Protein AF-A0A526YCD0-F1 (afdb_monomer)

Secondary structure (DSSP, 8-state):
--HHHHHHHSHHHHHHHHHHHHHHHTPPBPTTS-BSTT-HHHHHHHHHHHHHHHHHHHHHHHHHHTT---THHHHHHHHHHHHHHHHHHS-SS-HIIIIIHHHHHHHTT-

Radius of gyration: 20.34 Å; Cα contacts (8 Å, |Δi|>4): 49; chains: 1; bounding box: 52×14×47 Å

Structure (mmCIF, N/CA/C/O backbone):
data_AF-A0A526YCD0-F1
#
_entry.id   AF-A0A526YCD0-F1
#
loop_
_atom_site.group_PDB
_atom_site.id
_atom_site.type_symbol
_atom_site.label_atom_id
_atom_site.label_alt_id
_atom_site.label_comp_id
_atom_site.label_asym_id
_atom_site.label_entity_id
_atom_site.label_seq_id
_atom_site.pdbx_PDB_ins_code
_atom_site.Cartn_x
_atom_site.Cartn_y
_atom_site.Cartn_z
_atom_site.occupancy
_atom_site.B_iso_or_equiv
_atom_site.auth_seq_id
_atom_site.auth_comp_id
_atom_site.auth_asym_id
_atom_site.auth_atom_id
_atom_site.pdbx_PDB_model_num
ATOM 1 N N . MET A 1 1 ? -30.555 -1.641 -24.059 1.00 59.88 1 MET A N 1
ATOM 2 C CA . MET A 1 1 ? -29.552 -1.233 -23.048 1.00 59.88 1 MET A CA 1
ATOM 3 C C . MET A 1 1 ? -28.450 -0.464 -23.779 1.00 59.88 1 MET A C 1
ATOM 5 O O . MET A 1 1 ? -27.642 -1.093 -24.446 1.00 59.88 1 MET A O 1
ATOM 9 N N . SER A 1 2 ? -28.485 0.875 -23.798 1.00 79.31 2 SER A N 1
ATOM 10 C CA . SER A 1 2 ? -27.582 1.683 -24.644 1.00 79.31 2 SER A CA 1
ATOM 11 C C . SER A 1 2 ? -26.102 1.481 -24.304 1.00 79.31 2 SER A C 1
ATOM 13 O O . SER A 1 2 ? -25.752 1.345 -23.133 1.00 79.31 2 SER A O 1
ATOM 15 N N . ILE A 1 3 ? -25.235 1.551 -25.321 1.00 75.56 3 ILE A N 1
ATOM 16 C CA . ILE A 1 3 ? -23.761 1.509 -25.216 1.00 75.56 3 ILE A CA 1
ATOM 17 C C . ILE A 1 3 ? -23.220 2.450 -24.128 1.00 75.56 3 ILE A C 1
ATOM 19 O O . ILE A 1 3 ? -22.301 2.087 -23.400 1.00 75.56 3 ILE A O 1
ATOM 23 N N . LEU A 1 4 ? -23.851 3.611 -23.935 1.00 77.62 4 LEU A N 1
ATOM 24 C CA . LEU A 1 4 ? -23.495 4.582 -22.896 1.00 77.62 4 LEU A CA 1
ATOM 25 C C . LEU A 1 4 ? -23.686 4.054 -21.461 1.00 77.62 4 LEU A C 1
ATOM 27 O O . LEU A 1 4 ? -22.906 4.404 -20.580 1.00 77.62 4 LEU A O 1
ATOM 31 N N . ASN A 1 5 ? -24.664 3.173 -21.225 1.00 76.81 5 ASN A N 1
ATOM 32 C CA . ASN A 1 5 ? -24.905 2.565 -19.910 1.00 76.81 5 ASN A CA 1
ATOM 33 C C . ASN A 1 5 ? -23.926 1.423 -19.613 1.00 76.81 5 ASN A C 1
ATOM 35 O O . ASN A 1 5 ? -23.604 1.155 -18.460 1.00 76.81 5 ASN A O 1
ATOM 39 N N . ILE A 1 6 ? -23.437 0.751 -20.656 1.00 76.88 6 ILE A N 1
ATOM 40 C CA . ILE A 1 6 ? -22.364 -0.240 -20.535 1.00 76.88 6 ILE A CA 1
ATOM 41 C C . ILE A 1 6 ? -21.037 0.465 -20.267 1.00 76.88 6 ILE A C 1
ATOM 43 O O . ILE A 1 6 ? -20.367 0.138 -19.290 1.00 76.88 6 ILE A O 1
ATOM 47 N N . LEU A 1 7 ? -20.718 1.502 -21.047 1.00 77.88 7 LEU A N 1
ATOM 48 C CA . LEU A 1 7 ? -19.505 2.298 -20.869 1.00 77.88 7 LEU A CA 1
ATOM 49 C C . LEU A 1 7 ? -19.457 2.954 -19.484 1.00 77.88 7 LEU A C 1
ATOM 51 O O . LEU A 1 7 ? -18.397 3.026 -18.866 1.00 77.88 7 LEU A O 1
ATOM 55 N N . SER A 1 8 ? -20.609 3.400 -18.968 1.00 79.94 8 SER A N 1
ATOM 56 C CA . SER A 1 8 ? -20.691 4.023 -17.650 1.00 79.94 8 SER A CA 1
ATOM 57 C C . SER A 1 8 ? -20.545 3.039 -16.485 1.00 79.94 8 SER A C 1
ATOM 59 O O . SER A 1 8 ? -20.037 3.434 -15.436 1.00 79.94 8 SER A O 1
ATOM 61 N N . ARG A 1 9 ? -20.914 1.765 -16.674 1.00 84.25 9 ARG A N 1
ATOM 62 C CA . ARG A 1 9 ? -20.676 0.688 -15.698 1.00 84.25 9 ARG A CA 1
ATOM 63 C C . ARG A 1 9 ? -19.246 0.156 -15.735 1.00 84.25 9 ARG A C 1
ATOM 65 O O . ARG A 1 9 ? -18.753 -0.289 -14.706 1.00 84.25 9 ARG A O 1
ATOM 72 N N . THR A 1 10 ? -18.565 0.222 -16.880 1.00 89.12 10 THR A N 1
ATOM 73 C CA . THR A 1 10 ? -17.198 -0.304 -17.045 1.00 89.12 10 THR A CA 1
ATOM 74 C C . THR A 1 10 ? -16.113 0.776 -17.055 1.00 89.12 10 THR A C 1
ATOM 76 O O . THR A 1 10 ? -14.980 0.486 -17.440 1.00 89.12 10 THR A O 1
ATOM 79 N N . LYS A 1 11 ? -16.417 2.013 -16.622 1.00 89.75 11 LYS A N 1
ATOM 80 C CA . LYS A 1 11 ? -15.465 3.147 -16.615 1.00 89.75 11 LYS A CA 1
ATOM 81 C C . LYS A 1 11 ? -14.132 2.805 -15.951 1.00 89.75 11 LYS A C 1
ATOM 83 O O . LYS A 1 11 ? -13.094 3.226 -16.445 1.00 89.75 11 LYS A O 1
ATOM 88 N N . LEU A 1 12 ? -14.160 2.028 -14.865 1.00 88.88 12 LEU A N 1
ATOM 89 C CA . LEU A 1 12 ? -12.957 1.642 -14.125 1.00 88.88 12 LEU A CA 1
ATOM 90 C C . LEU A 1 12 ? -12.002 0.794 -14.980 1.00 88.88 12 LEU A C 1
ATOM 92 O O . LEU A 1 12 ? -10.805 1.063 -15.009 1.00 88.88 12 LEU A O 1
ATOM 96 N N . TYR A 1 13 ? -12.532 -0.185 -15.719 1.00 90.38 13 TYR A N 1
ATOM 97 C CA . TYR A 1 13 ? -11.730 -1.040 -16.596 1.00 90.38 13 TYR A CA 1
ATOM 98 C C . TYR A 1 13 ? -11.127 -0.243 -17.754 1.00 90.38 13 TYR A C 1
ATOM 100 O O . TYR A 1 13 ? -9.947 -0.394 -18.056 1.00 90.38 13 TYR A O 1
ATOM 108 N N . TRP A 1 14 ? -11.909 0.660 -18.353 1.00 91.31 14 TRP A N 1
ATOM 109 C CA . TRP A 1 14 ? -11.412 1.565 -19.391 1.00 91.31 14 TRP A CA 1
ATOM 110 C C . TRP A 1 14 ? -10.331 2.512 -18.865 1.00 91.31 14 TRP A C 1
ATOM 112 O O . TRP A 1 14 ? -9.331 2.727 -19.544 1.00 91.31 14 TRP A O 1
ATOM 122 N N . GLY A 1 15 ? -10.493 3.026 -17.643 1.00 91.88 15 GLY A N 1
ATOM 123 C CA . GLY A 1 15 ? -9.485 3.847 -16.974 1.00 91.88 15 GLY A CA 1
ATOM 124 C C . GLY A 1 15 ? -8.182 3.087 -16.725 1.00 91.88 15 GLY A C 1
ATOM 125 O O . GLY A 1 15 ? -7.111 3.600 -17.035 1.00 91.88 15 GLY A O 1
ATOM 126 N N . LEU A 1 16 ? -8.263 1.844 -16.240 1.00 91.00 16 LEU A N 1
ATOM 127 C CA . LEU A 1 16 ? -7.087 0.999 -16.023 1.00 91.00 16 LEU A CA 1
ATOM 128 C C . LEU A 1 16 ? -6.347 0.709 -17.335 1.00 91.00 16 LEU A C 1
ATOM 130 O O . LEU A 1 16 ? -5.127 0.843 -17.388 1.00 91.00 16 LEU A O 1
ATOM 134 N N . ILE A 1 17 ? -7.080 0.362 -18.399 1.00 93.19 17 ILE A N 1
ATOM 135 C CA . ILE A 1 17 ? -6.506 0.134 -19.732 1.00 93.19 17 ILE A CA 1
ATOM 136 C C . ILE A 1 17 ? -5.826 1.406 -20.244 1.00 93.19 17 ILE A C 1
ATOM 138 O O . ILE A 1 17 ? -4.704 1.337 -20.738 1.00 93.19 17 ILE A O 1
ATOM 142 N N . ALA A 1 18 ? -6.466 2.568 -20.095 1.00 93.75 18 ALA A N 1
ATOM 143 C CA . ALA A 1 18 ? -5.893 3.840 -20.519 1.00 93.75 18 ALA A CA 1
ATOM 144 C C . ALA A 1 18 ? -4.586 4.153 -19.773 1.00 93.75 18 ALA A C 1
ATOM 146 O O . ALA A 1 18 ? -3.582 4.451 -20.414 1.00 93.75 18 ALA A O 1
ATOM 147 N N . ILE A 1 19 ? -4.567 4.026 -18.441 1.00 92.06 19 ILE A N 1
ATOM 148 C CA . ILE A 1 19 ? -3.362 4.259 -17.628 1.00 92.06 19 ILE A CA 1
ATOM 149 C C . ILE A 1 19 ? -2.253 3.273 -18.008 1.00 92.06 19 ILE A C 1
ATOM 151 O O . ILE A 1 19 ? -1.102 3.678 -18.157 1.00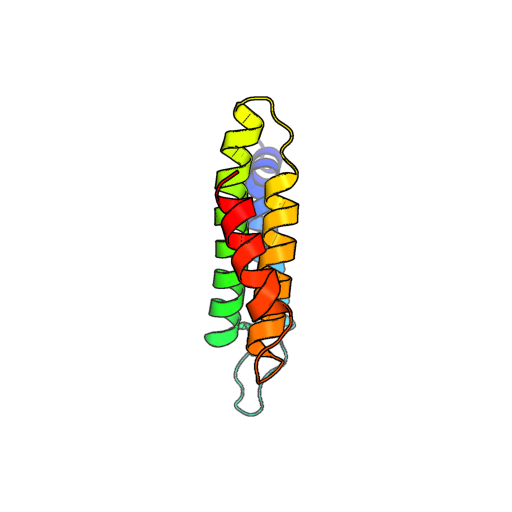 92.06 19 ILE A O 1
ATOM 155 N N . PHE A 1 20 ? -2.586 1.997 -18.211 1.00 92.69 20 PHE A N 1
ATOM 156 C CA . PHE A 1 20 ? -1.618 0.984 -18.621 1.00 92.69 20 PHE A CA 1
ATOM 157 C C . PHE A 1 20 ? -1.017 1.294 -19.998 1.00 92.69 20 PHE A C 1
ATOM 159 O O . PHE A 1 20 ? 0.200 1.264 -20.154 1.00 92.69 20 PHE A O 1
ATOM 166 N N . LEU A 1 21 ? -1.844 1.657 -20.984 1.00 94.19 21 LEU A N 1
ATOM 167 C CA . LEU A 1 21 ? -1.378 2.036 -22.320 1.00 94.19 21 LEU A CA 1
ATOM 168 C C . LEU A 1 21 ? -0.496 3.286 -22.285 1.00 94.19 21 LEU A C 1
ATOM 170 O O . LEU A 1 21 ? 0.561 3.296 -22.909 1.00 94.19 21 LEU A O 1
ATOM 174 N N . ILE A 1 22 ? -0.888 4.312 -21.527 1.00 94.25 22 ILE A N 1
ATOM 175 C CA . ILE A 1 22 ? -0.075 5.520 -21.337 1.00 94.25 22 ILE A CA 1
ATOM 176 C C . ILE A 1 22 ? 1.267 5.159 -20.689 1.00 94.25 22 ILE A C 1
ATOM 178 O O . ILE A 1 22 ? 2.305 5.631 -21.143 1.00 94.25 22 ILE A O 1
ATOM 182 N N . GLY A 1 23 ? 1.261 4.288 -19.677 1.00 91.12 23 GLY A N 1
ATOM 183 C CA . GLY A 1 23 ? 2.468 3.812 -19.007 1.00 91.12 23 GLY A CA 1
ATOM 184 C C . GLY A 1 23 ? 3.412 3.059 -19.942 1.00 91.12 23 GLY A C 1
ATOM 185 O O . GLY A 1 23 ? 4.607 3.330 -19.938 1.00 91.12 23 GLY A O 1
ATOM 186 N N . VAL A 1 24 ? 2.889 2.170 -20.792 1.00 91.69 24 VAL A N 1
ATOM 187 C CA . VAL A 1 24 ? 3.690 1.422 -21.774 1.00 91.69 24 VAL A CA 1
ATOM 188 C C . VAL A 1 24 ? 4.247 2.345 -22.856 1.00 91.69 24 VAL A C 1
ATOM 190 O O . VAL A 1 24 ? 5.441 2.288 -23.141 1.00 91.69 24 VAL A O 1
ATOM 193 N N . LEU A 1 25 ? 3.409 3.194 -23.454 1.00 91.62 25 LEU A N 1
ATOM 194 C CA . LEU A 1 25 ? 3.798 4.051 -24.579 1.00 91.62 25 LEU A CA 1
ATOM 195 C C . LEU A 1 25 ? 4.707 5.209 -24.153 1.00 91.62 25 LEU A C 1
ATOM 197 O O . LEU A 1 25 ? 5.602 5.591 -24.900 1.00 91.62 25 LEU A O 1
ATOM 201 N N . GLY A 1 26 ? 4.484 5.763 -22.960 1.00 89.50 26 GLY A N 1
ATOM 202 C CA . GLY A 1 26 ? 5.279 6.853 -22.395 1.00 89.50 26 GLY A CA 1
ATOM 203 C C . GLY A 1 26 ? 6.524 6.395 -21.635 1.00 89.50 26 GLY A C 1
ATOM 204 O O . GLY A 1 26 ? 7.266 7.239 -21.133 1.00 89.50 26 GLY A O 1
ATOM 205 N N . SER A 1 27 ? 6.759 5.084 -21.505 1.00 90.25 27 SER A N 1
ATOM 206 C CA . SER A 1 27 ? 7.891 4.579 -20.728 1.00 90.25 27 SER A CA 1
ATOM 207 C C . SER A 1 27 ? 9.229 4.848 -21.421 1.00 90.25 27 SER A C 1
ATOM 209 O O . SER A 1 27 ? 9.371 4.547 -22.610 1.00 90.25 27 SER A O 1
ATOM 211 N N . PRO A 1 28 ? 10.253 5.318 -20.685 1.00 86.56 28 PRO A N 1
ATOM 212 C CA . PRO A 1 28 ? 11.608 5.349 -21.204 1.00 86.56 28 PRO A CA 1
ATOM 213 C C . PRO A 1 28 ? 12.116 3.933 -21.505 1.00 86.56 28 PRO A C 1
ATOM 215 O O . PRO A 1 28 ? 11.834 2.960 -20.797 1.00 86.56 28 PRO A O 1
ATOM 218 N N . ILE A 1 29 ? 12.903 3.830 -22.572 1.00 88.88 29 ILE A N 1
ATOM 219 C CA . ILE A 1 29 ? 13.518 2.579 -23.004 1.00 88.88 29 ILE A CA 1
ATOM 220 C C . ILE A 1 29 ? 14.900 2.481 -22.354 1.00 88.88 29 ILE A C 1
ATOM 222 O O . ILE A 1 29 ? 15.700 3.414 -22.405 1.00 88.88 29 ILE A O 1
ATOM 226 N N . SER A 1 30 ? 15.185 1.345 -21.721 1.00 85.69 30 SER A N 1
ATOM 227 C CA . SER A 1 30 ? 16.503 1.055 -21.156 1.00 85.69 30 SER A CA 1
ATOM 228 C C . SER A 1 30 ? 17.559 0.939 -22.263 1.00 85.69 30 SER A C 1
ATOM 230 O O . SER A 1 30 ? 17.239 0.593 -23.396 1.00 85.69 30 SER A O 1
ATOM 232 N N . SER A 1 31 ? 18.845 1.106 -21.935 1.00 80.12 31 SER A N 1
ATOM 233 C CA . SER A 1 31 ? 19.965 0.970 -22.888 1.00 80.12 31 SER A CA 1
ATOM 234 C C . SER A 1 31 ? 20.006 -0.375 -23.638 1.00 80.12 31 SER A C 1
ATOM 236 O O . SER A 1 31 ? 20.692 -0.483 -24.649 1.00 80.12 31 SER A O 1
ATOM 238 N N . LYS A 1 32 ? 19.290 -1.398 -23.151 1.00 81.38 32 LYS A N 1
ATOM 239 C CA . LYS A 1 32 ? 19.143 -2.720 -23.784 1.00 81.38 32 LYS A CA 1
ATOM 240 C C . LYS A 1 32 ? 17.910 -2.846 -24.698 1.00 81.38 32 LYS A C 1
ATOM 242 O O . LYS A 1 32 ? 17.614 -3.945 -25.146 1.00 81.38 32 LYS A O 1
ATOM 247 N N . GLY A 1 33 ? 17.167 -1.763 -24.936 1.00 82.38 33 GLY A N 1
ATOM 248 C CA . GLY A 1 33 ? 15.942 -1.765 -25.749 1.00 82.38 33 GLY A CA 1
ATOM 249 C C . GLY A 1 33 ? 14.671 -2.199 -25.006 1.00 82.38 33 GLY A C 1
ATOM 250 O O . GLY A 1 33 ? 13.604 -2.264 -25.609 1.00 82.38 33 GLY A O 1
ATOM 251 N N . ASN A 1 34 ? 14.752 -2.472 -23.700 1.00 85.00 34 ASN A N 1
ATOM 252 C CA . ASN A 1 34 ? 13.613 -2.945 -22.910 1.00 85.00 34 ASN A CA 1
ATOM 253 C C . ASN A 1 34 ? 12.791 -1.784 -22.340 1.00 85.00 34 ASN A C 1
ATOM 255 O O . ASN A 1 34 ? 13.350 -0.828 -21.800 1.00 85.00 34 ASN A O 1
ATOM 259 N N . ASN A 1 35 ? 11.467 -1.908 -22.398 1.00 87.75 35 ASN A N 1
ATOM 260 C CA . ASN A 1 35 ? 10.532 -0.967 -21.787 1.00 87.75 35 ASN A CA 1
ATOM 261 C C . ASN A 1 35 ? 10.597 -1.070 -20.251 1.00 87.75 35 ASN A C 1
ATOM 263 O O . ASN A 1 35 ? 10.385 -2.147 -19.692 1.00 87.75 35 ASN A O 1
ATOM 267 N N . ILE A 1 36 ? 10.905 0.038 -19.568 1.00 89.06 36 ILE A N 1
ATOM 268 C CA . ILE A 1 36 ? 11.116 0.044 -18.112 1.00 89.06 36 ILE A CA 1
ATOM 269 C C . ILE A 1 36 ? 9.803 -0.205 -17.358 1.00 89.06 36 ILE A C 1
ATOM 271 O O . ILE A 1 36 ? 9.803 -0.909 -16.349 1.00 89.06 36 ILE A O 1
ATOM 275 N N . PHE A 1 37 ? 8.676 0.293 -17.871 1.00 89.69 37 PHE A N 1
ATOM 276 C CA . PHE A 1 37 ? 7.357 0.096 -17.270 1.00 89.69 37 PHE A CA 1
ATOM 277 C C . PHE A 1 37 ? 6.949 -1.383 -17.257 1.00 89.69 37 PHE A C 1
ATOM 279 O O . PHE A 1 37 ? 6.412 -1.868 -16.262 1.00 89.69 37 PHE A O 1
ATOM 286 N N . LEU A 1 38 ? 7.262 -2.120 -18.327 1.00 91.38 38 LEU A N 1
ATOM 287 C CA . LEU A 1 38 ? 6.994 -3.561 -18.437 1.00 91.38 38 LEU A CA 1
ATOM 288 C C . LEU A 1 38 ? 8.070 -4.446 -17.786 1.00 91.38 38 LEU A C 1
ATOM 290 O O . LEU A 1 38 ? 7.993 -5.671 -17.872 1.00 91.38 38 LEU A O 1
ATOM 294 N N . SER A 1 39 ? 9.078 -3.857 -17.139 1.00 92.94 39 SER A N 1
ATOM 295 C CA . SER A 1 39 ? 10.076 -4.623 -16.395 1.00 92.94 39 SER A CA 1
ATOM 296 C C . SER A 1 39 ? 9.413 -5.435 -15.283 1.00 92.94 39 SER A C 1
ATOM 298 O O . SER A 1 39 ? 8.556 -4.929 -14.558 1.00 92.94 39 SER A O 1
ATOM 300 N N . TYR A 1 40 ? 9.862 -6.680 -15.100 1.00 91.06 40 TYR A N 1
ATOM 301 C CA . TYR A 1 40 ? 9.348 -7.573 -14.058 1.00 91.06 40 TYR A CA 1
ATOM 302 C C . TYR A 1 40 ? 9.424 -6.946 -12.659 1.00 91.06 40 TYR A C 1
ATOM 304 O O . TYR A 1 40 ? 8.479 -7.065 -11.885 1.00 91.06 40 TYR A O 1
ATOM 312 N N . GLY A 1 41 ? 10.512 -6.227 -12.356 1.00 92.19 41 GLY A N 1
ATOM 313 C CA . GLY A 1 41 ? 10.659 -5.515 -11.084 1.00 92.19 41 GLY A CA 1
ATOM 314 C C . GLY A 1 41 ? 9.582 -4.447 -10.894 1.00 92.19 41 GLY A C 1
ATOM 315 O O . GLY A 1 41 ? 8.871 -4.471 -9.898 1.00 92.19 41 GLY A O 1
ATOM 316 N N . ASN A 1 42 ? 9.384 -3.590 -11.900 1.00 91.94 42 ASN A N 1
ATOM 317 C CA . ASN A 1 42 ? 8.380 -2.527 -11.843 1.00 91.94 42 ASN A CA 1
ATOM 318 C C . ASN A 1 42 ? 6.956 -3.089 -11.720 1.00 91.94 42 ASN A C 1
ATOM 320 O O . ASN A 1 42 ? 6.170 -2.617 -10.905 1.00 91.94 42 ASN A O 1
ATOM 324 N N . LEU A 1 43 ? 6.626 -4.130 -12.491 1.00 92.81 43 LEU A N 1
ATOM 325 C CA . LEU A 1 43 ? 5.307 -4.754 -12.418 1.00 92.81 43 LEU A CA 1
ATOM 326 C C . LEU A 1 43 ? 5.063 -5.403 -11.047 1.00 92.81 43 LEU A C 1
ATOM 328 O O . LEU A 1 43 ? 3.974 -5.264 -10.492 1.00 92.81 43 LEU A O 1
ATOM 332 N N . LEU A 1 44 ? 6.072 -6.067 -10.474 1.00 95.44 44 LEU A N 1
ATOM 333 C CA . LEU A 1 44 ? 5.986 -6.594 -9.112 1.00 95.44 44 LEU A CA 1
ATOM 334 C C . LEU A 1 44 ? 5.820 -5.491 -8.069 1.00 95.44 44 LEU A C 1
ATOM 336 O O . LEU A 1 44 ? 5.043 -5.669 -7.135 1.00 95.44 44 LEU A O 1
ATOM 340 N N . ASP A 1 45 ? 6.517 -4.368 -8.210 1.00 93.81 45 ASP A N 1
ATOM 341 C CA . ASP A 1 45 ? 6.418 -3.261 -7.261 1.00 93.81 45 ASP A CA 1
ATOM 342 C C . ASP A 1 45 ? 5.028 -2.612 -7.305 1.00 93.81 45 ASP A C 1
ATOM 344 O O . ASP A 1 45 ? 4.424 -2.386 -6.254 1.00 93.81 45 ASP A O 1
ATOM 348 N N . VAL A 1 46 ? 4.446 -2.447 -8.501 1.00 92.88 46 VAL A N 1
ATOM 349 C CA . VAL A 1 46 ? 3.044 -2.024 -8.664 1.00 92.88 46 VAL A CA 1
ATOM 350 C C . VAL A 1 46 ? 2.088 -3.019 -8.001 1.00 92.88 46 VAL A C 1
ATOM 352 O O . VAL A 1 46 ? 1.210 -2.617 -7.236 1.00 92.88 46 VAL A O 1
ATOM 355 N N . LEU A 1 47 ? 2.260 -4.323 -8.245 1.00 93.56 47 LEU A N 1
ATOM 356 C CA . LEU A 1 47 ? 1.418 -5.357 -7.634 1.00 93.56 47 LEU A CA 1
ATOM 357 C C . LEU A 1 47 ? 1.536 -5.368 -6.104 1.00 93.56 47 LEU A C 1
ATOM 359 O O . LEU A 1 47 ? 0.523 -5.493 -5.418 1.00 93.56 47 LEU A O 1
ATOM 363 N N . ARG A 1 48 ? 2.740 -5.187 -5.550 1.00 93.62 48 ARG A N 1
ATOM 364 C CA . ARG A 1 48 ? 2.971 -5.086 -4.098 1.00 93.62 48 ARG A CA 1
ATOM 365 C C . ARG A 1 48 ? 2.285 -3.865 -3.494 1.00 93.62 48 ARG A C 1
ATOM 367 O O . ARG A 1 48 ? 1.658 -3.978 -2.437 1.00 93.62 48 ARG A O 1
ATOM 374 N N . GLN A 1 49 ? 2.363 -2.718 -4.166 1.00 91.38 49 GLN A N 1
ATOM 375 C CA . GLN A 1 49 ? 1.712 -1.492 -3.716 1.00 91.38 49 GLN A CA 1
ATOM 376 C C . GLN A 1 49 ? 0.188 -1.660 -3.691 1.00 91.38 49 GLN A C 1
ATOM 378 O O . GLN A 1 49 ? -0.443 -1.410 -2.664 1.00 91.38 49 GLN A O 1
ATOM 383 N N . VAL A 1 50 ? -0.398 -2.173 -4.779 1.00 92.38 50 VAL A N 1
ATOM 384 C CA . VAL A 1 50 ? -1.845 -2.429 -4.865 1.00 92.38 50 VAL A CA 1
ATOM 385 C C . VAL A 1 50 ? -2.286 -3.489 -3.855 1.00 92.38 50 VAL A C 1
ATOM 387 O O . VAL A 1 50 ? -3.318 -3.315 -3.211 1.00 92.38 50 VAL A O 1
ATOM 390 N N . SER A 1 51 ? -1.505 -4.555 -3.661 1.00 94.62 51 SER A N 1
ATOM 391 C CA . SER A 1 51 ? -1.796 -5.600 -2.672 1.00 94.62 51 SER A CA 1
ATOM 392 C C . SER A 1 51 ? -1.852 -5.039 -1.253 1.00 94.62 51 SER A C 1
ATOM 394 O O . SER A 1 51 ? -2.752 -5.392 -0.494 1.00 94.62 51 SER A O 1
ATOM 396 N N . THR A 1 52 ? -0.920 -4.153 -0.894 1.00 90.88 52 THR A N 1
ATOM 397 C CA . THR A 1 52 ? -0.896 -3.518 0.432 1.00 90.88 52 THR A CA 1
ATOM 398 C C . THR A 1 52 ? -2.144 -2.665 0.643 1.00 90.88 52 THR A C 1
ATOM 400 O O . THR A 1 52 ? -2.850 -2.835 1.635 1.00 90.88 52 THR A O 1
ATOM 403 N N . THR A 1 53 ? -2.478 -1.798 -0.318 1.00 90.81 53 THR A N 1
ATOM 404 C CA . THR A 1 53 ? -3.691 -0.970 -0.245 1.00 90.81 53 THR A CA 1
ATOM 405 C C . THR A 1 53 ? -4.962 -1.818 -0.208 1.00 90.81 53 THR A C 1
ATOM 407 O O . THR A 1 53 ? -5.864 -1.522 0.572 1.00 90.81 53 THR A O 1
ATOM 410 N N . GLY A 1 54 ? -5.035 -2.885 -1.008 1.00 91.19 54 GLY A N 1
ATOM 411 C CA . GLY A 1 54 ? -6.172 -3.803 -1.033 1.00 91.19 54 GLY A CA 1
ATOM 412 C C . GLY A 1 54 ? -6.384 -4.499 0.309 1.00 91.19 54 GLY A C 1
ATOM 413 O O . GLY A 1 54 ? -7.498 -4.497 0.825 1.00 91.19 54 GLY A O 1
ATOM 414 N N . LEU A 1 55 ? -5.315 -5.019 0.919 1.00 91.06 55 LEU A N 1
ATOM 415 C CA . LEU A 1 55 ? -5.378 -5.671 2.229 1.00 91.06 55 LEU A CA 1
ATOM 416 C C . LEU A 1 55 ? -5.902 -4.702 3.300 1.00 91.06 55 LEU A C 1
ATOM 418 O O . LEU A 1 55 ? -6.845 -5.027 4.020 1.00 91.06 55 LEU A O 1
ATOM 422 N N . ILE A 1 56 ? -5.383 -3.474 3.343 1.00 89.44 56 ILE A N 1
ATOM 423 C CA . ILE A 1 56 ? -5.840 -2.451 4.296 1.00 89.44 56 ILE A CA 1
ATOM 424 C C . ILE A 1 56 ? -7.304 -2.066 4.035 1.00 89.44 56 ILE A C 1
ATOM 426 O O . ILE A 1 56 ? -8.098 -1.982 4.972 1.00 89.44 56 ILE A O 1
ATOM 430 N N . ALA A 1 57 ? -7.699 -1.891 2.770 1.00 89.75 57 ALA A N 1
ATOM 431 C CA . ALA A 1 57 ? -9.076 -1.571 2.397 1.00 89.75 57 ALA A CA 1
ATOM 432 C C . ALA A 1 57 ? -10.075 -2.656 2.830 1.00 89.75 57 ALA A C 1
ATOM 434 O O . ALA A 1 57 ? -11.176 -2.325 3.279 1.00 89.75 57 ALA A O 1
ATOM 435 N N . THR A 1 58 ? -9.700 -3.939 2.760 1.00 90.06 58 THR A N 1
ATOM 436 C CA . THR A 1 58 ? -10.559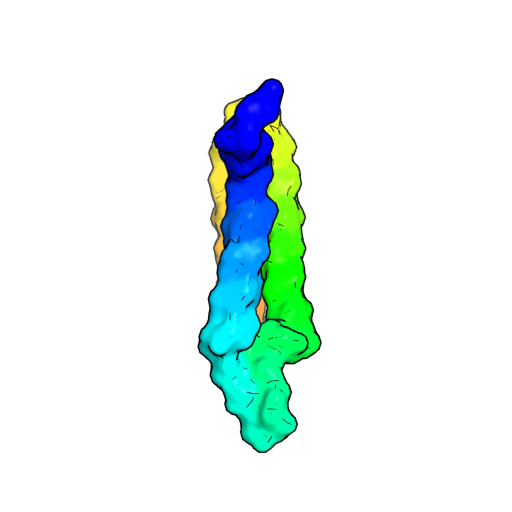 -5.024 3.268 1.00 90.06 58 THR A CA 1
ATOM 437 C C . THR A 1 58 ? -10.782 -4.923 4.779 1.00 90.06 58 THR A C 1
ATOM 439 O O . THR A 1 58 ? -11.922 -5.049 5.223 1.00 90.06 58 THR A O 1
ATOM 442 N N . GLY A 1 59 ? -9.743 -4.597 5.558 1.00 87.75 59 GLY A N 1
ATOM 443 C CA . GLY A 1 59 ? -9.863 -4.355 7.000 1.00 87.75 59 GLY A CA 1
ATOM 444 C C . GLY A 1 59 ? -10.743 -3.144 7.321 1.00 87.75 59 GLY A C 1
ATOM 445 O O . GLY A 1 59 ? -11.684 -3.254 8.103 1.00 87.75 59 GLY A O 1
ATOM 446 N N . MET A 1 60 ? -10.516 -2.012 6.644 1.00 89.44 60 MET A N 1
ATOM 447 C CA . MET A 1 60 ? -11.330 -0.798 6.821 1.00 89.44 60 MET A CA 1
ATOM 448 C C . MET A 1 60 ? -12.809 -1.022 6.467 1.00 89.44 60 MET A C 1
ATOM 450 O O . MET A 1 60 ? -13.688 -0.428 7.086 1.00 89.44 60 MET A O 1
ATOM 454 N N . THR A 1 61 ? -13.106 -1.913 5.516 1.00 90.12 61 THR A N 1
ATOM 455 C CA . THR A 1 61 ? -14.490 -2.253 5.146 1.00 90.12 61 THR A CA 1
ATOM 456 C C . THR A 1 61 ? -15.250 -2.881 6.317 1.00 90.12 61 THR A C 1
ATOM 458 O O . THR A 1 61 ? -16.399 -2.512 6.557 1.00 90.12 61 THR A O 1
ATOM 461 N N . ALA A 1 62 ? -14.617 -3.784 7.076 1.00 86.38 62 ALA A N 1
ATOM 462 C CA . ALA A 1 62 ? -15.242 -4.404 8.244 1.00 86.38 62 ALA A CA 1
ATOM 463 C C . ALA A 1 62 ? -15.608 -3.362 9.312 1.00 86.38 62 ALA A C 1
ATOM 465 O O . ALA A 1 62 ? -16.695 -3.425 9.881 1.00 86.38 62 ALA A O 1
ATOM 466 N N . VAL A 1 63 ? -14.744 -2.365 9.520 1.00 87.19 63 VAL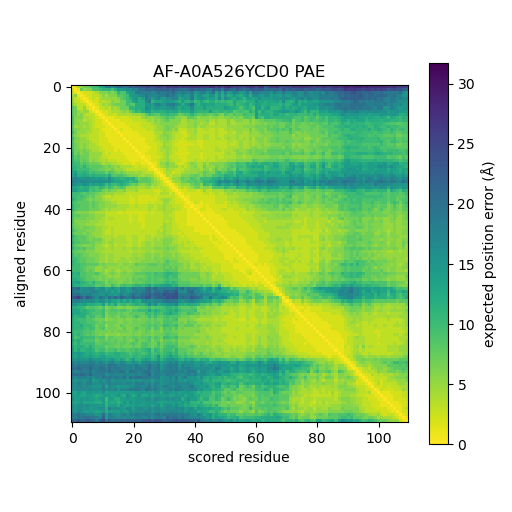 A N 1
ATOM 467 C CA . VAL A 1 63 ? -14.983 -1.285 10.484 1.00 87.19 63 VAL A CA 1
ATOM 468 C C . VAL A 1 63 ? -16.097 -0.331 10.036 1.00 87.19 63 VAL A C 1
ATOM 470 O O . VAL A 1 63 ? -16.942 0.072 10.831 1.00 87.19 63 VAL A O 1
ATOM 473 N N . ILE A 1 64 ? -16.148 0.009 8.747 1.00 89.12 64 ILE A N 1
ATOM 474 C CA . ILE A 1 64 ? -17.203 0.887 8.223 1.00 89.12 64 ILE A CA 1
ATOM 475 C C . ILE A 1 64 ? -18.582 0.230 8.386 1.00 89.12 64 ILE A C 1
ATOM 477 O O . ILE A 1 64 ? -19.550 0.899 8.745 1.00 89.12 64 ILE A O 1
ATOM 481 N N . ILE A 1 65 ? -18.681 -1.086 8.166 1.00 90.81 65 ILE A N 1
ATOM 482 C CA . ILE A 1 65 ? -19.946 -1.827 8.297 1.00 90.81 65 ILE A CA 1
ATOM 483 C C . ILE A 1 65 ? -20.429 -1.879 9.756 1.00 90.81 65 ILE A C 1
ATOM 485 O O . ILE A 1 65 ? -21.637 -1.879 9.985 1.00 90.81 65 ILE A O 1
ATOM 489 N N . THR A 1 66 ? -19.530 -1.863 10.747 1.00 86.56 66 THR A N 1
ATOM 490 C CA . THR A 1 66 ? -19.911 -1.791 12.170 1.00 86.56 66 THR A CA 1
ATOM 491 C C . THR A 1 66 ? -20.333 -0.385 12.619 1.00 86.56 66 THR A C 1
ATOM 493 O O . THR A 1 66 ? -20.662 -0.191 13.788 1.00 86.56 66 THR A O 1
ATOM 496 N N . GLY A 1 67 ? -20.385 0.591 11.703 1.00 82.12 67 GLY A N 1
ATOM 497 C CA . GLY A 1 67 ? -20.797 1.970 11.982 1.00 82.12 67 GLY A CA 1
ATOM 498 C C . GLY A 1 67 ? -19.684 2.844 12.562 1.00 82.12 67 GLY A C 1
ATOM 499 O O . GLY A 1 67 ? -19.953 3.965 12.995 1.00 82.12 67 GLY A O 1
ATOM 500 N N . GLY A 1 68 ? -18.442 2.352 12.573 1.00 79.19 68 GLY A N 1
ATOM 501 C CA . GLY A 1 68 ? -17.266 3.118 12.965 1.00 79.19 68 GLY A CA 1
ATOM 502 C C . GLY A 1 68 ? -16.636 3.860 11.784 1.00 79.19 68 GLY A C 1
ATOM 503 O O . GLY A 1 68 ? -16.611 3.369 10.658 1.00 79.19 68 GLY A O 1
ATOM 504 N N . ILE A 1 69 ? -16.069 5.038 12.044 1.00 75.44 69 ILE A N 1
ATOM 505 C CA . ILE A 1 69 ? -15.123 5.707 11.137 1.00 75.44 69 ILE A CA 1
ATOM 506 C C . ILE A 1 69 ? -13.751 5.555 11.781 1.00 75.44 69 ILE A C 1
ATOM 508 O O . ILE A 1 69 ? -13.263 6.455 12.463 1.00 75.44 69 ILE A O 1
ATOM 512 N N . ASP A 1 70 ? -13.172 4.364 11.664 1.00 75.50 70 ASP A N 1
ATOM 513 C CA . ASP A 1 70 ? -11.919 4.079 12.348 1.00 75.50 70 ASP A CA 1
ATOM 514 C C . ASP A 1 70 ? -10.719 4.580 11.545 1.00 75.50 70 ASP A C 1
ATOM 516 O O . ASP A 1 70 ? -10.219 3.937 10.621 1.00 75.50 70 ASP A O 1
ATOM 520 N N . LEU A 1 71 ? -10.269 5.777 11.919 1.00 76.31 71 LEU A N 1
ATOM 521 C CA . LEU A 1 71 ? -9.042 6.391 11.419 1.00 76.31 71 LEU A CA 1
ATOM 522 C C . LEU A 1 71 ? -7.773 5.736 12.000 1.00 76.31 71 LEU A C 1
ATOM 524 O O . LEU A 1 71 ? -6.677 6.035 11.516 1.00 76.31 71 LEU A O 1
ATOM 528 N N . SER A 1 72 ? -7.887 4.848 13.000 1.00 81.69 72 SER A N 1
ATOM 529 C CA . SER A 1 72 ? -6.736 4.206 13.650 1.00 81.69 72 SER A CA 1
ATOM 530 C C . SER A 1 72 ?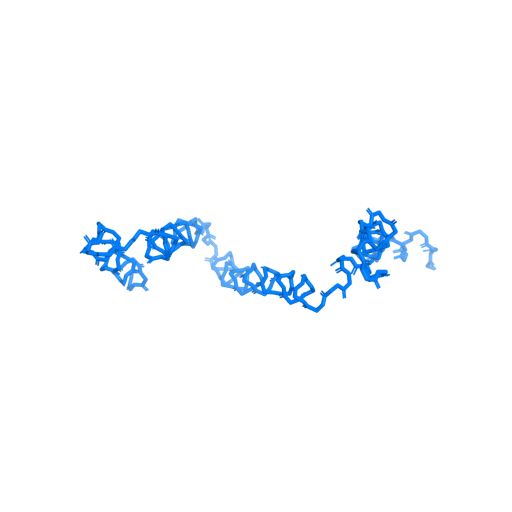 -5.957 3.285 12.706 1.00 81.69 72 SER A C 1
ATOM 532 O O . SER A 1 72 ? -4.733 3.222 12.779 1.00 81.69 72 SER A O 1
ATOM 534 N N . VAL A 1 73 ? -6.621 2.654 11.730 1.00 83.00 73 VAL A N 1
ATOM 535 C CA . VAL A 1 73 ? -5.952 1.815 10.718 1.00 83.00 73 VAL A CA 1
ATOM 536 C C . VAL A 1 73 ? -4.965 2.644 9.883 1.00 83.00 73 VAL A C 1
ATOM 538 O O . VAL A 1 73 ? -3.875 2.180 9.538 1.00 83.00 73 VAL A O 1
ATOM 541 N N . GLY A 1 74 ? -5.315 3.903 9.598 1.00 83.75 74 GLY A N 1
ATOM 542 C CA . GLY A 1 74 ? -4.453 4.837 8.875 1.00 83.75 74 GLY A CA 1
ATOM 543 C C . GLY A 1 74 ? -3.252 5.302 9.702 1.00 83.75 74 GLY A C 1
ATOM 544 O O . GLY A 1 74 ? -2.131 5.334 9.188 1.00 83.75 74 GLY A O 1
ATOM 545 N N . SER A 1 75 ? -3.455 5.623 10.985 1.00 85.12 75 SER A N 1
ATOM 546 C CA . SER A 1 75 ? -2.355 6.012 11.878 1.00 85.12 75 SER A CA 1
ATOM 547 C C . SER A 1 75 ? -1.420 4.837 12.184 1.00 85.12 75 SER A C 1
ATOM 549 O O . SER A 1 75 ? -0.203 5.025 12.188 1.00 85.12 75 SER A O 1
ATOM 551 N N . LEU A 1 76 ? -1.950 3.618 12.332 1.00 86.94 76 LEU A N 1
ATOM 552 C CA . LEU A 1 76 ? -1.159 2.395 12.478 1.00 86.94 76 LEU A CA 1
ATOM 553 C C . LEU A 1 76 ? -0.292 2.150 11.236 1.00 86.94 76 LEU A C 1
ATOM 555 O O . LEU A 1 76 ? 0.913 1.937 11.363 1.00 86.94 76 LEU A O 1
ATOM 559 N N . MET A 1 77 ? -0.863 2.256 10.029 1.00 88.50 77 MET A N 1
ATOM 560 C CA . MET A 1 77 ? -0.094 2.153 8.782 1.00 88.50 77 MET A CA 1
ATOM 561 C C . MET A 1 77 ? 1.040 3.192 8.728 1.00 88.50 77 MET A C 1
ATOM 563 O O . MET A 1 77 ? 2.171 2.859 8.366 1.00 88.50 77 MET A O 1
ATOM 567 N N . ALA A 1 78 ? 0.769 4.444 9.111 1.00 87.81 78 ALA A N 1
ATOM 568 C CA . ALA A 1 78 ? 1.770 5.509 9.119 1.00 87.81 78 ALA A CA 1
ATOM 569 C C . ALA A 1 78 ? 2.923 5.229 10.102 1.00 87.81 78 ALA A C 1
ATOM 571 O O . ALA A 1 78 ? 4.089 5.338 9.728 1.00 87.81 78 ALA A O 1
ATOM 572 N N . ILE A 1 79 ? 2.628 4.805 11.335 1.00 87.44 79 ILE A N 1
ATOM 573 C CA . ILE A 1 79 ? 3.672 4.476 12.318 1.00 87.44 79 ILE A CA 1
ATOM 574 C C . ILE A 1 79 ? 4.492 3.270 11.840 1.00 87.44 79 ILE A C 1
ATOM 576 O O . ILE A 1 79 ? 5.721 3.339 11.821 1.00 87.44 79 ILE A O 1
ATOM 580 N N . CYS A 1 80 ? 3.844 2.197 11.379 1.00 88.25 80 CYS A N 1
ATOM 581 C CA . CYS A 1 80 ? 4.524 1.004 10.867 1.00 88.25 80 CYS A CA 1
ATOM 582 C C . CYS A 1 80 ? 5.465 1.321 9.697 1.00 88.25 80 CYS A C 1
ATOM 584 O O . CYS A 1 80 ? 6.597 0.837 9.664 1.00 88.25 80 CYS A O 1
ATOM 586 N N . THR A 1 81 ? 5.022 2.146 8.743 1.00 88.94 81 THR A N 1
ATOM 587 C CA . THR A 1 81 ? 5.839 2.524 7.578 1.00 88.94 81 THR A CA 1
ATOM 588 C C . THR A 1 81 ? 7.050 3.363 7.972 1.00 88.94 81 THR A C 1
ATOM 590 O O . THR A 1 81 ? 8.149 3.081 7.497 1.00 88.94 81 THR A O 1
ATOM 593 N N . VAL A 1 82 ? 6.894 4.330 8.882 1.00 88.12 82 VAL A N 1
ATOM 594 C CA . VAL A 1 82 ? 8.013 5.148 9.380 1.00 88.12 82 VAL A CA 1
ATOM 595 C C . VAL A 1 82 ? 9.010 4.302 10.170 1.00 88.12 82 VAL A C 1
ATOM 597 O O . VAL A 1 82 ? 10.214 4.410 9.941 1.00 88.12 82 VAL A O 1
ATOM 600 N N . VAL A 1 83 ? 8.532 3.428 11.061 1.00 88.69 83 VAL A N 1
ATOM 601 C CA . VAL A 1 83 ? 9.397 2.517 11.827 1.00 88.69 83 VAL A CA 1
ATOM 602 C C . VAL A 1 83 ? 10.170 1.603 10.878 1.00 88.69 83 VAL A C 1
ATOM 604 O O . VAL A 1 83 ? 11.391 1.527 10.976 1.00 88.69 83 VAL A O 1
ATOM 607 N N . CYS A 1 84 ? 9.501 0.981 9.904 1.00 88.69 84 CYS A N 1
ATOM 608 C CA . CYS A 1 84 ? 10.152 0.122 8.915 1.00 88.69 84 CYS A CA 1
ATOM 609 C C . CYS A 1 84 ? 11.192 0.888 8.076 1.00 88.69 84 CYS A C 1
ATOM 611 O O . CYS A 1 84 ? 12.321 0.425 7.918 1.00 88.69 84 CYS A O 1
ATOM 613 N N . ALA A 1 85 ? 10.862 2.095 7.606 1.00 89.19 85 ALA A N 1
ATOM 614 C CA . ALA A 1 85 ? 11.792 2.935 6.853 1.00 89.19 85 ALA A CA 1
ATOM 615 C C . ALA A 1 85 ? 13.045 3.289 7.670 1.00 89.19 85 ALA A C 1
ATOM 617 O O . ALA A 1 85 ? 14.160 3.189 7.161 1.00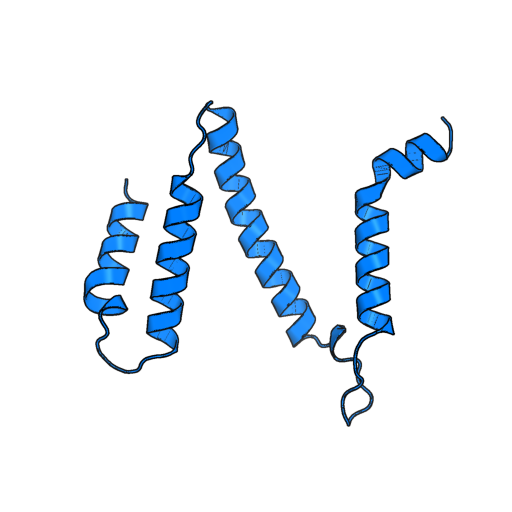 89.19 85 ALA A O 1
ATOM 618 N N . MET A 1 86 ? 12.885 3.648 8.946 1.00 87.25 86 MET A N 1
ATOM 619 C CA . MET A 1 86 ? 14.005 3.953 9.843 1.00 87.25 86 MET A CA 1
ATOM 620 C C . MET A 1 86 ? 14.899 2.731 10.087 1.00 87.25 86 MET A C 1
ATOM 622 O O . MET A 1 86 ? 16.121 2.862 10.081 1.00 87.25 86 MET A O 1
ATOM 626 N N . LEU A 1 87 ? 14.307 1.542 10.250 1.00 87.81 87 LEU A N 1
ATOM 627 C CA . LEU A 1 87 ? 15.049 0.286 10.419 1.00 87.81 87 LEU A CA 1
ATOM 628 C C . LEU A 1 87 ? 15.857 -0.100 9.174 1.00 87.81 87 LEU A C 1
ATOM 630 O O . LEU A 1 87 ? 16.935 -0.675 9.300 1.00 87.81 87 LEU A O 1
ATOM 634 N N . LEU A 1 88 ? 15.348 0.206 7.980 1.00 87.81 88 LEU A N 1
ATOM 635 C CA . LEU A 1 88 ? 16.020 -0.115 6.719 1.00 87.81 88 LEU A CA 1
ATOM 636 C C . LEU A 1 88 ? 17.099 0.902 6.324 1.00 87.81 88 LEU A C 1
ATOM 638 O O . LEU A 1 88 ? 18.012 0.555 5.579 1.00 87.81 88 LEU A O 1
ATOM 642 N N . THR A 1 89 ? 16.992 2.153 6.778 1.00 87.56 89 THR A N 1
ATOM 643 C CA . THR A 1 89 ? 17.852 3.255 6.307 1.00 87.56 89 THR A CA 1
ATOM 644 C C . THR A 1 89 ? 18.963 3.638 7.275 1.00 87.56 89 THR A C 1
ATOM 646 O O . THR A 1 89 ? 20.001 4.129 6.832 1.00 87.56 89 THR A O 1
ATOM 649 N N . VAL A 1 90 ? 18.780 3.417 8.580 1.00 82.94 90 VAL A N 1
ATOM 650 C CA . VAL A 1 90 ? 19.731 3.858 9.603 1.00 82.94 90 VAL A CA 1
ATOM 651 C C . VAL A 1 90 ? 20.329 2.643 10.324 1.00 82.94 90 VAL A C 1
ATOM 653 O O . VAL A 1 90 ? 19.613 1.953 11.052 1.00 82.94 90 VAL A O 1
ATOM 656 N N . PRO A 1 91 ? 21.636 2.364 10.156 1.00 79.06 91 PRO A N 1
ATOM 657 C CA . PRO A 1 91 ? 22.287 1.245 10.824 1.00 79.06 91 PRO A CA 1
ATOM 658 C C . PRO A 1 91 ? 22.485 1.516 12.324 1.00 79.06 91 PRO A C 1
ATOM 660 O O . PRO A 1 91 ? 22.832 2.625 12.730 1.00 79.06 91 PRO A O 1
ATOM 663 N N . GLY A 1 92 ? 22.324 0.477 13.147 1.00 80.19 92 GLY A N 1
ATOM 664 C CA . GLY A 1 92 ? 22.518 0.529 14.600 1.00 80.19 92 GLY A CA 1
ATOM 665 C C . GLY A 1 92 ? 21.213 0.521 15.401 1.00 80.19 92 GLY A C 1
ATOM 666 O O . GLY A 1 92 ? 20.125 0.318 14.865 1.00 80.19 92 GLY A O 1
ATOM 667 N N . VAL A 1 93 ? 21.322 0.707 16.718 1.00 78.50 93 VAL A N 1
ATOM 668 C CA . VAL A 1 93 ? 20.155 0.770 17.609 1.00 78.50 93 VAL A CA 1
ATOM 669 C C . VAL A 1 93 ? 19.522 2.150 17.479 1.00 78.50 93 VAL A C 1
ATOM 671 O O . VAL A 1 93 ? 19.989 3.127 18.059 1.00 78.50 93 VAL A O 1
ATOM 674 N N . THR A 1 94 ? 18.469 2.235 16.676 1.00 80.06 94 THR A N 1
ATOM 675 C CA . THR A 1 94 ? 17.750 3.484 16.422 1.00 80.06 94 THR A CA 1
ATOM 676 C C . THR A 1 94 ? 16.557 3.647 17.362 1.00 80.06 94 THR A 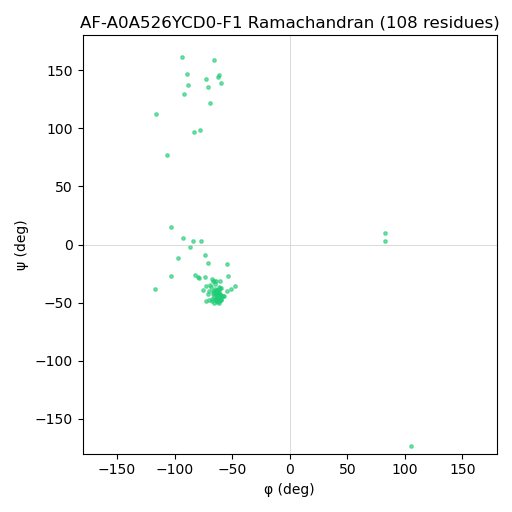C 1
ATOM 678 O O . THR A 1 94 ? 16.047 2.656 17.897 1.00 80.06 94 THR A O 1
ATOM 681 N N . PRO A 1 95 ? 16.028 4.876 17.525 1.00 77.50 95 PRO A N 1
ATOM 682 C CA . PRO A 1 95 ? 14.766 5.094 18.235 1.00 77.50 95 PRO A CA 1
ATOM 683 C C . PRO A 1 95 ? 13.611 4.243 17.681 1.00 77.50 95 PRO A C 1
ATOM 685 O O . PRO A 1 95 ? 12.702 3.877 18.423 1.00 77.50 95 PRO A O 1
ATOM 688 N N . ALA A 1 96 ? 13.666 3.866 16.398 1.00 79.31 96 ALA A N 1
ATOM 689 C CA . ALA A 1 96 ? 12.701 2.961 15.785 1.00 79.31 96 ALA A CA 1
ATOM 690 C C . ALA A 1 96 ? 12.753 1.542 16.377 1.00 79.31 96 ALA A C 1
ATOM 692 O O . ALA A 1 96 ? 11.700 0.955 16.596 1.00 79.31 96 ALA A O 1
ATOM 693 N N . VAL A 1 97 ? 13.937 1.009 16.706 1.00 77.81 97 VAL A N 1
ATOM 694 C CA . VAL A 1 97 ? 14.069 -0.290 17.396 1.00 77.81 97 VAL A CA 1
ATOM 695 C C . VAL A 1 97 ? 13.591 -0.186 18.843 1.00 77.81 97 VAL A C 1
ATOM 697 O O . VAL A 1 97 ? 12.832 -1.030 19.308 1.00 77.81 97 VAL A O 1
ATOM 700 N N . VAL A 1 98 ? 14.044 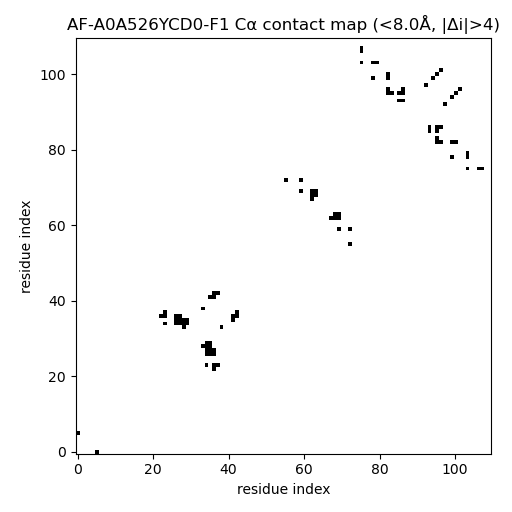0.848 19.558 1.00 80.56 98 VAL A N 1
ATOM 701 C CA . VAL A 1 98 ? 13.858 0.958 21.015 1.00 80.56 98 VAL A CA 1
ATOM 702 C C . VAL A 1 98 ? 12.429 1.345 21.385 1.00 80.56 98 VAL A C 1
ATOM 704 O O . VAL A 1 98 ? 11.892 0.836 22.3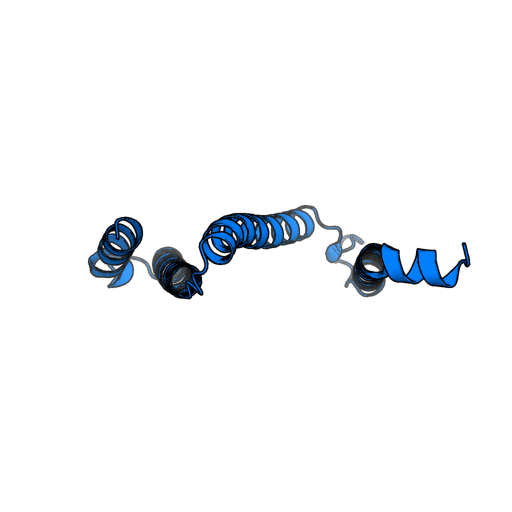62 1.00 80.56 98 VAL A O 1
ATOM 707 N N . LEU A 1 99 ? 11.815 2.247 20.619 1.00 82.06 99 LEU A N 1
ATOM 708 C CA . LEU A 1 99 ? 10.495 2.804 20.921 1.00 82.06 99 LEU A CA 1
ATOM 709 C C . LEU A 1 99 ? 9.467 2.451 19.850 1.00 82.06 99 LEU A C 1
ATOM 711 O O . LEU A 1 99 ? 8.326 2.146 20.188 1.00 82.06 99 LEU A O 1
ATOM 715 N N . GLY A 1 100 ? 9.866 2.451 18.577 1.00 83.62 100 GLY A N 1
ATOM 716 C CA . GLY A 1 100 ? 8.974 2.209 17.440 1.00 83.62 100 GLY A CA 1
ATOM 717 C C . GLY A 1 100 ? 8.402 0.791 17.386 1.00 83.62 100 GLY A C 1
ATOM 718 O O . GLY A 1 100 ? 7.191 0.626 17.290 1.00 83.62 100 GLY A O 1
ATOM 719 N N . VAL A 1 101 ? 9.239 -0.244 17.492 1.00 83.94 101 VAL A N 1
ATOM 720 C CA . VAL A 1 101 ? 8.773 -1.644 17.452 1.00 83.94 101 VAL A CA 1
ATOM 721 C C . VAL A 1 101 ? 7.834 -1.971 18.627 1.00 83.94 101 VAL A C 1
ATOM 723 O O . VAL A 1 101 ? 6.758 -2.519 18.376 1.00 83.94 101 VAL A O 1
ATOM 726 N N . PRO A 1 102 ? 8.146 -1.597 19.887 1.00 85.25 102 PRO A N 1
ATOM 727 C CA . PRO A 1 102 ? 7.221 -1.806 21.000 1.00 85.25 102 PRO A CA 1
ATOM 728 C C . PRO A 1 102 ? 5.912 -1.026 20.861 1.00 85.25 102 PRO A C 1
ATOM 730 O O . PRO A 1 102 ? 4.852 -1.580 21.133 1.00 85.25 102 PRO A O 1
ATOM 733 N N . THR A 1 103 ? 5.953 0.237 20.418 1.00 83.19 103 THR A N 1
ATOM 734 C CA . THR A 1 103 ? 4.721 1.028 20.239 1.00 83.19 103 THR A CA 1
ATOM 735 C C . THR A 1 103 ? 3.833 0.459 19.143 1.00 83.19 103 THR A C 1
ATOM 737 O O . THR A 1 103 ? 2.630 0.361 19.353 1.00 83.19 103 THR A O 1
ATOM 740 N N . VAL A 1 104 ? 4.399 0.001 18.023 1.00 85.00 104 VAL A N 1
ATOM 741 C CA . VAL A 1 104 ? 3.634 -0.705 16.981 1.00 85.00 104 VAL A CA 1
ATOM 742 C C . VAL A 1 104 ? 2.967 -1.961 17.543 1.00 85.00 104 VAL A C 1
ATOM 744 O O . VAL A 1 104 ? 1.789 -2.186 17.281 1.00 85.00 104 VAL A O 1
ATOM 747 N N . ALA A 1 105 ? 3.683 -2.756 18.344 1.00 83.25 105 ALA A N 1
ATOM 748 C CA . ALA A 1 105 ? 3.127 -3.963 18.951 1.00 83.25 105 ALA A CA 1
ATOM 749 C C . ALA A 1 105 ? 1.981 -3.655 19.929 1.00 83.25 105 ALA A C 1
ATOM 751 O O . ALA A 1 105 ? 0.970 -4.347 19.914 1.00 83.25 105 ALA A O 1
ATOM 752 N N . VAL A 1 106 ? 2.114 -2.608 20.748 1.00 83.56 106 VAL A N 1
ATOM 753 C CA . VAL A 1 106 ? 1.064 -2.188 21.690 1.00 83.56 106 VAL A CA 1
ATOM 754 C C . VAL A 1 106 ? -0.163 -1.661 20.949 1.00 83.56 106 VAL A C 1
ATOM 756 O O . VAL A 1 106 ? -1.271 -2.081 21.256 1.00 83.56 106 VAL A O 1
ATOM 759 N N . VAL A 1 107 ? 0.019 -0.790 19.951 1.00 79.81 107 VA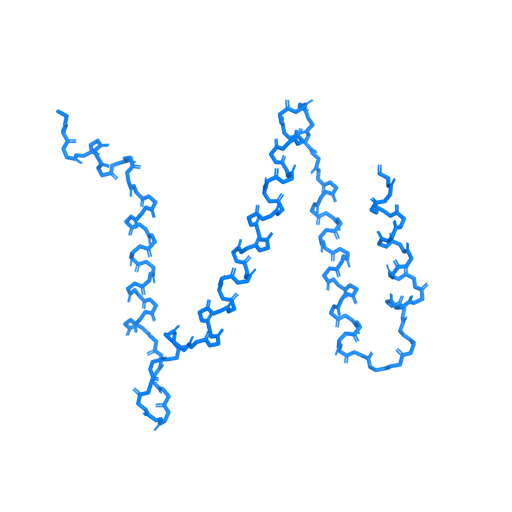L A N 1
ATOM 760 C CA . VAL A 1 107 ? -1.102 -0.223 19.181 1.00 79.81 107 VAL A CA 1
ATOM 761 C C . VAL A 1 107 ? -1.812 -1.302 18.359 1.00 79.81 107 VAL A C 1
ATOM 763 O O . VAL A 1 107 ? -3.020 -1.226 18.199 1.00 79.81 107 VAL A O 1
ATOM 766 N N . ALA A 1 108 ? -1.104 -2.332 17.887 1.00 74.81 108 ALA A N 1
ATOM 767 C CA . ALA A 1 108 ? -1.721 -3.467 17.195 1.00 74.81 108 ALA A CA 1
ATOM 768 C C . ALA A 1 108 ? -2.544 -4.395 18.115 1.00 74.81 108 ALA A C 1
ATOM 770 O O . ALA A 1 108 ? -3.297 -5.225 17.612 1.00 74.81 108 ALA A O 1
ATOM 771 N N . LEU A 1 109 ? -2.368 -4.299 19.439 1.00 71.75 109 LEU A N 1
ATOM 772 C CA . LEU A 1 109 ? -3.087 -5.096 20.441 1.00 71.75 109 LEU A CA 1
ATOM 773 C C . LEU A 1 109 ? -4.304 -4.370 21.040 1.00 71.75 109 LEU A C 1
ATOM 775 O O . LEU A 1 109 ? -5.070 -5.003 21.768 1.00 71.75 109 LEU A O 1
ATOM 779 N N . CYS A 1 110 ? -4.448 -3.066 20.791 1.00 61.62 110 CYS A N 1
ATOM 780 C CA . CYS A 1 110 ? -5.586 -2.247 21.218 1.00 61.62 110 CYS A CA 1
ATOM 781 C C . CYS A 1 110 ? -6.683 -2.241 20.152 1.00 61.62 110 CYS A C 1
ATOM 783 O O . CYS A 1 110 ? -7.865 -2.267 20.561 1.00 61.62 110 CYS A O 1
#

Mean predicted aligned error: 8.11 Å

Solvent-accessible surface area (backbone atoms only — not comparable to full-atom values): 6416 Å² total; per-residue (Å²): 133,58,70,68,62,54,51,66,72,43,45,67,60,55,49,52,52,50,54,49,50,50,43,58,74,70,34,63,64,43,100,86,74,45,52,49,53,76,29,69,68,50,48,50,52,53,50,52,53,52,51,54,54,50,56,52,48,56,56,53,50,60,40,47,73,74,73,43,86,72,64,60,64,59,54,50,52,52,52,52,51,51,30,52,50,45,65,75,72,46,90,72,94,41,68,34,64,74,48,36,51,56,49,52,55,52,62,75,73,108

Foldseek 3Di:
DDPVVVCVVCVVVVVVVVVLVCQQVVADAPPVRHGPCPDPVNVVVVVVVVVVVVVLVVVCVVQVVVVDPDCLSVVLVVLVVVLVVCPVPPDDDDCSNVPSVVVSVVSVVD

Sequence (110 aa):
MSILNILSRTKLYWGLIAIFLIGVLGSPISSKGNNIFLSYGNLLDVLRQVSTTGLIATGMTAVIITGGIDLSVGSLMAICTVVCAMLLTVPGVTPAVVLGVPTVAVVALC

pLDDT: mean 86.01, std 6.5, range [59.88, 95.44]